Protein AF-A0A0F9DFJ8-F1 (afdb_monomer_lite)

Structure (mmCIF, N/CA/C/O backbone):
data_AF-A0A0F9DFJ8-F1
#
_entry.id   AF-A0A0F9DFJ8-F1
#
loop_
_atom_site.group_PDB
_atom_site.id
_atom_site.type_symbol
_atom_site.label_atom_id
_atom_site.label_alt_id
_atom_site.label_comp_id
_atom_site.label_asym_id
_atom_site.label_entity_id
_atom_site.label_seq_id
_atom_site.pdbx_PDB_ins_code
_atom_site.Cartn_x
_atom_site.Cartn_y
_atom_site.Cartn_z
_atom_site.occupancy
_atom_site.B_iso_or_equiv
_atom_site.auth_seq_id
_atom_site.auth_comp_id
_atom_site.auth_asym_id
_atom_site.auth_atom_id
_atom_site.pdbx_PDB_model_num
ATOM 1 N N . ALA A 1 1 ? -40.360 23.815 30.999 1.00 39.38 1 ALA A N 1
ATOM 2 C CA . ALA A 1 1 ? -39.471 22.718 30.576 1.00 39.38 1 ALA A CA 1
ATOM 3 C C . ALA A 1 1 ? -38.711 23.185 29.341 1.00 39.38 1 ALA A C 1
ATOM 5 O O . ALA A 1 1 ? -39.331 23.371 28.305 1.00 39.38 1 ALA A O 1
ATOM 6 N N . LEU A 1 2 ? -37.419 23.485 29.473 1.00 3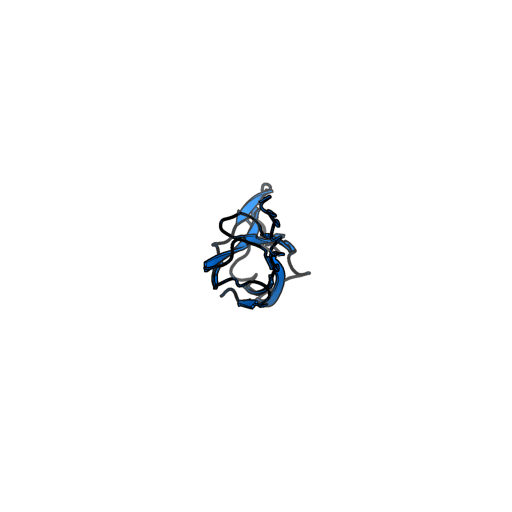4.84 2 LEU A N 1
ATOM 7 C CA . LEU A 1 2 ? -36.542 23.815 28.348 1.00 34.84 2 LEU A CA 1
ATOM 8 C C . LEU A 1 2 ? -35.583 22.637 28.198 1.00 34.84 2 LEU A C 1
ATOM 10 O O . LEU A 1 2 ? -34.820 22.337 29.113 1.00 34.84 2 LEU A O 1
ATOM 14 N N . PHE A 1 3 ? -35.726 21.911 27.095 1.00 43.12 3 PHE A N 1
ATOM 15 C CA . PHE A 1 3 ? -34.951 20.718 26.792 1.00 43.12 3 PHE A CA 1
ATOM 16 C C . PHE A 1 3 ? -33.495 21.115 26.524 1.00 43.12 3 PHE A C 1
ATOM 18 O O . PHE A 1 3 ? -33.201 21.809 25.554 1.00 43.12 3 PHE A O 1
ATOM 25 N N . GLY A 1 4 ? -32.590 20.678 27.402 1.00 37.38 4 GLY A N 1
ATOM 26 C CA . GLY A 1 4 ? -31.151 20.750 27.186 1.00 37.38 4 GLY A CA 1
ATOM 27 C C . GLY A 1 4 ? -30.747 19.777 26.084 1.00 37.38 4 GLY A C 1
ATOM 28 O O . GLY A 1 4 ? -30.556 18.591 26.336 1.00 37.38 4 GLY A O 1
ATOM 29 N N . GLY A 1 5 ? -30.636 20.276 24.856 1.00 39.75 5 GLY A N 1
ATOM 30 C CA . GLY A 1 5 ? -30.022 19.562 23.742 1.00 39.75 5 GLY A CA 1
ATOM 31 C C . GLY A 1 5 ? -28.505 19.581 23.887 1.00 39.75 5 GLY A C 1
ATOM 32 O O . GLY A 1 5 ? -27.828 20.363 23.226 1.00 39.75 5 GLY A O 1
ATOM 33 N N . GLY A 1 6 ? -27.971 18.752 24.784 1.00 39.06 6 GLY A N 1
ATOM 34 C CA . GLY A 1 6 ? -26.547 18.448 24.798 1.00 39.06 6 GLY A CA 1
ATOM 35 C C . GLY A 1 6 ? -26.196 17.727 23.502 1.00 39.06 6 GLY A C 1
ATOM 36 O O . GLY A 1 6 ? -26.553 16.566 23.321 1.00 39.06 6 GLY A O 1
ATOM 37 N N . LEU A 1 7 ? -25.518 18.419 22.586 1.00 40.31 7 LEU A N 1
ATOM 38 C CA . LEU A 1 7 ? -24.746 17.780 21.528 1.00 40.31 7 LEU A CA 1
ATOM 39 C C . LEU A 1 7 ? -23.712 16.892 22.226 1.00 40.31 7 LEU A C 1
ATOM 41 O O . LEU A 1 7 ? -22.669 17.366 22.671 1.00 40.31 7 LEU A O 1
ATOM 45 N N . TYR A 1 8 ? -24.029 15.606 22.372 1.00 45.50 8 TYR A N 1
ATOM 46 C CA . TYR A 1 8 ? -23.042 14.589 22.690 1.00 45.50 8 TYR A CA 1
ATOM 47 C C . TYR A 1 8 ? -22.083 14.547 21.505 1.00 45.50 8 TYR A C 1
ATOM 49 O O . TYR A 1 8 ? -22.320 13.860 20.512 1.00 45.50 8 TYR A O 1
ATOM 57 N N . VAL A 1 9 ? -21.017 15.341 21.585 1.00 43.06 9 VAL A N 1
ATOM 58 C CA . VAL A 1 9 ? -19.855 15.195 20.718 1.00 43.06 9 VAL A CA 1
ATOM 59 C C . VAL A 1 9 ? -19.198 13.894 21.156 1.00 43.06 9 VAL A C 1
ATOM 61 O O . VAL A 1 9 ? -18.301 13.879 21.994 1.00 43.06 9 VAL A O 1
ATOM 64 N N . TRP A 1 10 ? -19.710 12.772 20.654 1.00 49.84 10 TRP A N 1
ATOM 65 C CA . TRP A 1 10 ? -18.983 11.516 20.686 1.00 49.84 10 TRP A CA 1
ATOM 66 C C . TRP A 1 10 ? -17.698 11.784 19.911 1.00 49.84 10 TRP A C 1
ATOM 68 O O . TRP A 1 10 ? -17.722 11.855 18.683 1.00 49.84 10 TRP A O 1
ATOM 78 N N . GLN A 1 11 ? -16.591 12.032 20.614 1.00 53.75 11 GLN A N 1
ATOM 79 C CA . GLN A 1 11 ? -15.281 12.066 19.979 1.00 53.75 11 GLN A CA 1
ATOM 80 C C . GLN A 1 11 ? -15.124 10.725 19.275 1.00 53.75 11 GLN A C 1
ATOM 82 O O . GLN A 1 11 ? -15.034 9.681 19.916 1.00 53.75 11 GLN A O 1
ATOM 87 N N . ALA A 1 12 ? -15.181 10.731 17.947 1.00 59.59 12 ALA A N 1
ATOM 88 C CA . ALA A 1 12 ? -14.916 9.537 17.178 1.00 59.59 12 ALA A CA 1
ATOM 89 C C . ALA A 1 12 ? -13.433 9.213 17.373 1.00 59.59 12 ALA A C 1
ATOM 91 O O . ALA A 1 12 ? -12.563 9.903 16.843 1.00 59.59 12 ALA A O 1
ATOM 92 N N . HIS A 1 13 ? -13.140 8.207 18.199 1.00 73.81 13 HIS A N 1
ATOM 93 C CA . HIS A 1 13 ? -11.772 7.763 18.424 1.00 73.81 13 HIS A CA 1
ATOM 94 C C . HIS A 1 13 ? -11.264 7.146 17.127 1.00 73.81 13 HIS A C 1
ATOM 96 O O . HIS A 1 13 ? -11.649 6.027 16.765 1.00 73.81 13 HIS A O 1
ATOM 102 N N . ALA A 1 14 ? -10.431 7.888 16.406 1.00 82.81 14 ALA A N 1
ATOM 103 C CA . ALA A 1 14 ? -9.704 7.319 15.295 1.00 82.81 14 ALA A CA 1
ATOM 104 C C . ALA A 1 14 ? -8.806 6.186 15.810 1.00 82.81 14 ALA A C 1
ATOM 106 O O . ALA A 1 14 ? -8.373 6.180 16.966 1.00 82.81 14 ALA A O 1
ATOM 107 N N . VAL A 1 15 ? -8.600 5.182 14.974 1.00 89.94 15 VAL A N 1
ATOM 108 C CA . VAL A 1 15 ? -7.848 3.985 15.320 1.00 89.94 15 VAL A CA 1
ATOM 109 C C . VAL A 1 15 ? -6.609 3.887 14.452 1.00 89.94 15 VAL A C 1
ATOM 111 O O . VAL A 1 15 ? -6.668 4.156 13.254 1.00 89.94 15 VAL A O 1
ATOM 114 N N . GLN A 1 16 ? -5.490 3.515 15.066 1.00 93.25 16 GLN A N 1
ATOM 115 C CA . GLN A 1 16 ? -4.265 3.224 14.340 1.00 93.25 16 GLN A CA 1
ATOM 116 C C . GLN A 1 16 ? -4.388 1.859 13.661 1.00 93.25 16 GLN A C 1
ATOM 118 O O . GLN A 1 16 ? -4.759 0.877 14.308 1.00 93.25 16 GLN A O 1
ATOM 123 N N . VAL A 1 17 ? -4.097 1.807 12.368 1.00 94.44 17 VAL A N 1
ATOM 124 C CA . VAL A 1 17 ? -4.029 0.559 11.612 1.00 94.44 17 VAL A CA 1
ATOM 125 C C . VAL A 1 17 ? -2.656 0.476 10.971 1.00 94.44 17 VAL A C 1
ATOM 127 O O . VAL A 1 17 ? -2.299 1.318 10.146 1.00 94.44 17 VAL A O 1
ATOM 130 N N . ASP A 1 18 ? -1.902 -0.529 11.385 1.00 96.75 18 ASP A N 1
ATOM 131 C CA . ASP A 1 18 ? -0.588 -0.857 10.865 1.00 96.75 18 ASP A CA 1
ATOM 132 C C . ASP A 1 18 ? -0.759 -1.909 9.768 1.00 96.75 18 ASP A C 1
ATOM 134 O O . ASP A 1 18 ? -1.361 -2.962 9.983 1.00 96.75 18 ASP A O 1
ATOM 138 N N . PHE A 1 19 ? -0.253 -1.610 8.580 1.00 97.19 19 PHE A N 1
ATOM 139 C CA . PHE A 1 19 ? -0.272 -2.497 7.428 1.00 97.19 19 PHE A CA 1
ATOM 140 C C . PHE A 1 19 ? 1.130 -3.006 7.159 1.00 97.19 19 PHE A C 1
ATOM 142 O O . PHE A 1 19 ? 2.074 -2.218 7.158 1.00 97.19 19 PHE A O 1
ATOM 149 N N . THR A 1 20 ? 1.256 -4.302 6.893 1.00 97.19 20 THR A N 1
ATOM 150 C CA . THR A 1 20 ? 2.507 -4.918 6.448 1.00 97.19 20 THR A CA 1
ATOM 151 C C . THR A 1 20 ? 2.297 -5.769 5.207 1.00 97.19 20 THR A C 1
ATOM 153 O O . THR A 1 20 ? 1.224 -6.339 5.006 1.00 97.19 20 THR A O 1
ATOM 156 N N . TRP A 1 21 ? 3.309 -5.837 4.355 1.00 96.06 21 TRP A N 1
ATOM 157 C CA . TRP A 1 21 ? 3.325 -6.693 3.175 1.00 96.06 21 TRP A CA 1
ATOM 158 C C . TRP A 1 21 ? 4.758 -7.033 2.793 1.00 96.06 21 TRP A C 1
ATOM 160 O O . TRP A 1 21 ? 5.712 -6.390 3.237 1.00 96.06 21 TRP A O 1
ATOM 170 N N . ASP A 1 22 ? 4.886 -8.055 1.963 1.00 93.94 22 ASP A N 1
ATOM 171 C CA . ASP A 1 22 ? 6.132 -8.374 1.288 1.00 93.94 22 ASP A CA 1
ATOM 172 C C . ASP A 1 22 ? 5.961 -8.052 -0.200 1.00 93.94 22 ASP A C 1
ATOM 174 O O . ASP A 1 22 ? 4.839 -7.993 -0.705 1.00 93.94 22 ASP A O 1
ATOM 178 N N . TYR A 1 23 ? 7.059 -7.807 -0.906 1.00 90.50 23 TYR A N 1
ATOM 179 C CA . TYR A 1 23 ? 7.015 -7.550 -2.339 1.00 90.50 23 TYR A CA 1
ATOM 180 C C . TYR A 1 23 ? 8.233 -8.142 -3.036 1.00 90.50 23 TYR A C 1
ATOM 182 O O . TYR 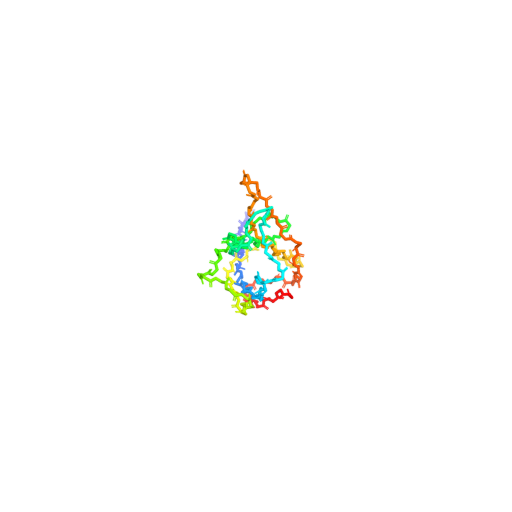A 1 23 ? 9.365 -7.946 -2.587 1.00 90.50 23 TYR A O 1
ATOM 190 N N . ASP A 1 24 ? 8.002 -8.856 -4.136 1.00 87.50 24 ASP A N 1
ATOM 191 C CA . ASP A 1 24 ? 9.065 -9.414 -4.964 1.00 87.50 24 ASP A CA 1
ATOM 192 C C . ASP A 1 24 ? 9.228 -8.603 -6.253 1.00 87.50 24 ASP A C 1
ATOM 194 O O . ASP A 1 24 ? 8.496 -8.770 -7.232 1.00 87.50 24 ASP A O 1
ATOM 198 N N . TYR A 1 25 ? 10.243 -7.741 -6.261 1.00 81.69 25 TYR A N 1
ATOM 199 C CA . TYR A 1 25 ? 10.579 -6.881 -7.396 1.00 81.69 25 TYR A CA 1
ATOM 200 C C . TYR A 1 25 ? 11.130 -7.670 -8.594 1.00 81.69 25 TYR A C 1
ATOM 202 O O . TYR A 1 25 ? 11.275 -7.104 -9.677 1.00 81.69 25 TYR A O 1
ATOM 210 N N . SER A 1 26 ? 11.440 -8.964 -8.428 1.00 77.25 26 SER A N 1
ATOM 211 C CA . SER A 1 26 ? 11.854 -9.846 -9.525 1.00 77.25 26 SER A CA 1
ATOM 212 C C . SER A 1 26 ? 10.683 -10.518 -10.249 1.00 77.25 26 SER A C 1
ATOM 214 O O . SER A 1 26 ? 10.847 -10.934 -11.397 1.00 77.25 26 SER A 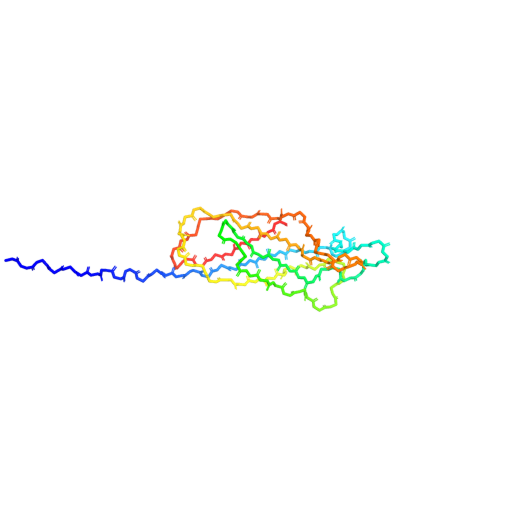O 1
ATOM 216 N N . VAL A 1 27 ? 9.514 -10.602 -9.603 1.00 73.81 27 VAL A N 1
ATOM 217 C CA . VAL A 1 27 ? 8.314 -11.267 -10.138 1.00 73.81 27 VAL A CA 1
ATOM 218 C C . VAL A 1 27 ? 7.306 -10.254 -10.671 1.00 73.81 27 VAL A C 1
ATOM 220 O O . VAL A 1 27 ? 6.796 -10.443 -11.773 1.00 73.81 27 VAL A O 1
ATOM 223 N N . ASP A 1 28 ? 7.082 -9.157 -9.941 1.00 68.56 28 ASP A N 1
ATOM 224 C CA . ASP A 1 28 ? 6.079 -8.141 -10.277 1.00 68.56 28 ASP A CA 1
ATOM 225 C C . ASP A 1 28 ? 6.716 -6.750 -10.509 1.00 68.56 28 ASP A C 1
ATOM 227 O O . ASP A 1 28 ? 6.516 -5.815 -9.730 1.00 68.56 28 ASP A O 1
ATOM 231 N N . PRO A 1 29 ? 7.518 -6.547 -11.569 1.00 64.88 29 PRO A N 1
ATOM 232 C CA . PRO A 1 29 ? 8.044 -5.224 -11.896 1.00 64.88 29 PRO A CA 1
ATOM 233 C C . PRO A 1 29 ? 6.946 -4.343 -12.518 1.00 64.88 29 PRO A C 1
ATOM 235 O O . PRO A 1 29 ? 6.346 -4.707 -13.525 1.00 64.88 29 PRO A O 1
ATOM 238 N N . ALA A 1 30 ? 6.709 -3.143 -11.982 1.00 60.41 30 ALA A N 1
ATOM 239 C CA . ALA A 1 30 ? 5.673 -2.237 -12.499 1.00 60.41 30 ALA A CA 1
ATOM 240 C C . ALA A 1 30 ? 6.104 -1.337 -13.699 1.00 60.41 30 ALA A C 1
ATOM 242 O O . ALA A 1 30 ? 5.547 -0.256 -13.881 1.00 60.41 30 ALA A O 1
ATOM 243 N N . CYS A 1 31 ? 7.041 -1.773 -14.568 1.00 59.69 31 CYS A N 1
ATOM 244 C CA . CYS A 1 31 ? 7.361 -1.046 -15.818 1.00 59.69 31 CYS A CA 1
ATOM 245 C C . CYS A 1 31 ? 7.431 -1.923 -17.081 1.00 59.69 31 CYS A C 1
ATOM 247 O O . CYS A 1 31 ? 7.124 -3.107 -17.103 1.00 59.69 31 CYS A O 1
ATOM 249 N N . THR A 1 32 ? 7.840 -1.271 -18.168 1.00 53.91 32 THR A N 1
ATOM 250 C CA . THR A 1 32 ? 7.382 -1.395 -19.551 1.00 53.91 32 THR A CA 1
ATOM 251 C C . THR A 1 32 ? 8.427 -1.896 -20.533 1.00 53.91 32 THR A C 1
ATOM 253 O O . THR A 1 32 ? 9.434 -2.469 -20.147 1.00 53.91 32 THR A O 1
ATOM 256 N N . ALA A 1 33 ? 8.162 -1.677 -21.829 1.00 53.97 33 ALA A N 1
ATOM 257 C CA . ALA A 1 33 ? 8.772 -2.281 -23.001 1.00 53.97 33 ALA A CA 1
ATOM 258 C C . ALA A 1 33 ? 10.307 -2.249 -23.107 1.00 53.97 33 ALA A C 1
ATOM 260 O O . ALA A 1 33 ? 10.831 -2.957 -23.960 1.00 53.97 33 ALA A O 1
ATOM 261 N N . THR A 1 34 ? 11.044 -1.491 -22.294 1.00 53.53 34 THR A N 1
ATOM 262 C CA . THR A 1 34 ? 12.516 -1.427 -22.420 1.00 53.53 34 THR A CA 1
ATOM 263 C C . THR A 1 34 ? 13.287 -1.478 -21.115 1.00 53.53 34 THR A C 1
ATOM 265 O O . THR A 1 34 ? 14.426 -1.933 -21.122 1.00 53.53 34 THR A O 1
ATOM 268 N N . LEU A 1 35 ? 12.710 -1.034 -20.007 1.00 56.16 35 LEU A N 1
ATOM 269 C CA . LEU A 1 35 ? 13.319 -1.165 -18.694 1.00 56.16 35 LEU A CA 1
ATOM 270 C C . LEU A 1 35 ? 12.234 -0.931 -17.657 1.00 56.16 35 LEU A C 1
ATOM 272 O O . LEU A 1 35 ? 11.378 -0.064 -17.809 1.00 56.16 35 LEU A O 1
ATOM 276 N N . THR A 1 36 ? 12.390 -1.517 -16.500 1.00 53.44 36 THR A N 1
ATOM 277 C CA . THR A 1 36 ? 12.145 -2.924 -16.137 1.00 53.44 36 THR A CA 1
ATOM 278 C C . THR A 1 36 ? 12.808 -3.165 -14.780 1.00 53.44 36 THR A C 1
ATOM 280 O O . THR A 1 36 ? 12.429 -4.111 -14.106 1.00 53.44 36 THR A O 1
ATOM 283 N N . THR A 1 37 ? 13.729 -2.298 -14.331 1.00 47.22 37 THR A N 1
ATOM 284 C CA . THR A 1 37 ? 14.361 -2.357 -12.999 1.00 47.22 37 THR A CA 1
ATOM 285 C C . THR A 1 37 ? 13.984 -1.142 -12.130 1.00 47.22 37 THR A C 1
ATOM 287 O O . THR A 1 37 ? 13.966 -0.028 -12.645 1.00 47.22 37 THR A O 1
ATOM 290 N N . ASP A 1 38 ? 13.675 -1.378 -10.842 1.00 55.28 38 ASP A N 1
ATOM 291 C CA . ASP A 1 38 ? 13.109 -0.455 -9.819 1.00 55.28 38 ASP A CA 1
ATOM 292 C C . ASP A 1 38 ? 11.780 0.212 -10.177 1.00 55.28 38 ASP A C 1
ATOM 294 O O . ASP A 1 38 ? 11.545 1.406 -10.018 1.00 55.28 38 ASP A O 1
ATOM 298 N N . CYS A 1 39 ? 10.875 -0.614 -10.671 1.00 69.38 39 CYS A N 1
ATOM 299 C CA . CYS A 1 39 ? 9.742 -0.161 -11.452 1.00 69.38 39 CYS A CA 1
ATOM 300 C C . CYS A 1 39 ? 8.473 0.220 -10.706 1.00 69.38 39 CYS A C 1
ATOM 302 O O . CYS A 1 39 ? 7.477 0.615 -11.308 1.00 69.38 39 CYS A O 1
ATOM 304 N N . VAL A 1 40 ? 8.528 0.101 -9.394 1.00 82.25 40 VAL A N 1
ATOM 305 C CA . VAL A 1 40 ? 7.473 0.518 -8.492 1.00 82.25 40 VAL A CA 1
ATOM 306 C C . VAL A 1 40 ? 7.860 1.910 -7.999 1.00 82.25 40 VAL A C 1
ATOM 308 O O . VAL A 1 40 ? 8.902 2.086 -7.379 1.00 82.25 40 VAL A O 1
ATOM 311 N N . GLU A 1 41 ? 7.053 2.928 -8.284 1.00 86.69 41 GLU A N 1
ATOM 312 C CA . GLU A 1 41 ? 7.219 4.263 -7.684 1.00 86.69 41 GLU A CA 1
ATOM 313 C C . GLU A 1 41 ? 6.861 4.228 -6.192 1.00 86.69 41 GLU A C 1
ATOM 315 O O . GLU A 1 41 ? 7.388 4.985 -5.371 1.00 86.69 41 GLU A O 1
ATOM 320 N N . GLY A 1 42 ? 5.962 3.315 -5.838 1.00 91.31 42 GLY A N 1
ATOM 321 C CA . GLY A 1 42 ? 5.521 3.082 -4.482 1.00 91.31 42 GLY A CA 1
ATOM 322 C C . GLY A 1 42 ? 4.252 2.249 -4.447 1.00 91.31 42 GLY A C 1
ATOM 323 O O . GLY A 1 42 ? 3.889 1.574 -5.408 1.00 91.31 42 GLY A O 1
ATOM 324 N N . PHE A 1 43 ? 3.554 2.331 -3.328 1.00 94.38 43 PHE A N 1
ATOM 325 C CA . PHE A 1 43 ? 2.328 1.596 -3.084 1.00 94.38 43 PHE A CA 1
ATOM 326 C C . PHE A 1 43 ? 1.194 2.559 -2.777 1.00 94.38 43 PHE A C 1
ATOM 328 O O . PHE A 1 43 ? 1.389 3.589 -2.130 1.00 94.38 43 PHE A O 1
ATOM 335 N N . GLU A 1 44 ? -0.006 2.215 -3.212 1.00 96.56 44 GLU A N 1
ATOM 336 C CA . GLU A 1 44 ? -1.209 2.970 -2.901 1.00 96.56 44 GLU A CA 1
ATOM 337 C C . GLU A 1 44 ? -2.138 2.100 -2.064 1.00 96.56 44 GLU A C 1
ATOM 339 O O . GLU A 1 44 ? -2.613 1.051 -2.504 1.00 96.56 44 GLU A O 1
ATOM 344 N N . LEU A 1 45 ? -2.370 2.540 -0.830 1.00 97.50 45 LEU A N 1
ATOM 345 C CA . LEU A 1 45 ? -3.332 1.946 0.082 1.00 97.50 45 LEU A CA 1
ATOM 346 C C . LEU A 1 45 ? -4.655 2.690 -0.064 1.00 97.50 45 LEU A C 1
ATOM 348 O O . LEU A 1 45 ? -4.710 3.911 0.093 1.00 97.50 45 LEU A O 1
ATOM 352 N N . SER A 1 46 ? -5.730 1.955 -0.308 1.00 97.19 46 SER A N 1
ATOM 353 C CA . SER A 1 46 ? -7.069 2.499 -0.520 1.00 97.19 46 SER A CA 1
ATOM 354 C C . SER A 1 46 ? -8.144 1.682 0.191 1.00 97.19 46 SER A C 1
ATOM 356 O O . SER A 1 46 ? -7.931 0.538 0.596 1.00 97.19 46 SER A O 1
ATOM 358 N N . ASP A 1 47 ? -9.317 2.284 0.350 1.00 94.94 47 ASP A N 1
ATOM 359 C CA . ASP A 1 47 ? -10.562 1.600 0.690 1.00 94.94 47 ASP A CA 1
ATOM 360 C C . ASP A 1 47 ? -11.709 2.106 -0.205 1.00 94.94 47 ASP A C 1
ATOM 362 O O . ASP A 1 47 ? -11.492 2.812 -1.191 1.00 94.94 47 ASP A O 1
ATOM 366 N N . SER A 1 48 ? -12.957 1.763 0.127 1.00 91.69 48 SER A N 1
ATOM 367 C CA . SER A 1 48 ? -14.138 2.213 -0.625 1.00 91.69 48 SER A CA 1
ATOM 368 C C . SER A 1 48 ? -14.315 3.739 -0.695 1.00 91.69 48 SER A C 1
ATOM 370 O O . SER A 1 48 ? -15.088 4.221 -1.517 1.00 91.69 48 SER A O 1
ATOM 372 N N . GLY A 1 49 ? -13.666 4.493 0.194 1.00 89.75 49 GLY A N 1
ATOM 373 C CA . GLY A 1 49 ? -13.655 5.954 0.222 1.00 89.75 49 GLY A CA 1
ATOM 374 C C . GLY A 1 49 ? -12.551 6.587 -0.629 1.00 89.75 49 GLY A C 1
ATOM 375 O O . GLY A 1 49 ? -12.564 7.805 -0.801 1.00 89.75 49 GLY A O 1
ATOM 376 N N . GLY A 1 50 ? -11.630 5.789 -1.179 1.00 93.75 50 GLY A N 1
ATOM 377 C CA . GLY A 1 50 ? -10.529 6.240 -2.028 1.00 93.75 50 GLY A CA 1
ATOM 378 C C . GLY A 1 50 ? -9.152 5.972 -1.420 1.00 93.75 50 GLY A C 1
ATOM 379 O O . GLY A 1 50 ? -8.977 5.083 -0.587 1.00 93.75 50 GLY A O 1
ATOM 380 N N . VAL A 1 51 ? -8.156 6.736 -1.872 1.00 95.56 51 VAL A N 1
ATOM 381 C CA . VAL A 1 51 ? -6.763 6.602 -1.427 1.00 95.56 51 VAL A CA 1
ATOM 382 C C . VAL A 1 51 ? -6.619 7.076 0.016 1.00 95.56 51 VAL A C 1
ATOM 384 O O . VAL A 1 51 ? -6.976 8.203 0.356 1.00 95.56 51 VAL A O 1
ATOM 387 N N . LEU A 1 52 ? -6.064 6.208 0.857 1.00 95.06 52 LEU A N 1
ATOM 388 C CA . LEU A 1 52 ? -5.775 6.467 2.264 1.00 95.06 52 LEU A CA 1
ATOM 389 C C . LEU A 1 52 ? -4.322 6.892 2.474 1.00 95.06 52 LEU A C 1
ATOM 391 O O . LEU A 1 52 ? -4.053 7.757 3.305 1.00 95.06 52 LEU A O 1
ATOM 395 N N . ALA A 1 53 ? -3.390 6.272 1.748 1.00 96.06 53 ALA A N 1
ATOM 396 C CA . ALA A 1 53 ? -1.971 6.591 1.822 1.00 96.06 53 ALA A CA 1
ATOM 397 C C . ALA A 1 53 ? -1.246 6.221 0.525 1.00 96.06 53 ALA A C 1
ATOM 399 O O . ALA A 1 53 ? -1.547 5.204 -0.099 1.00 96.06 53 ALA A O 1
ATOM 400 N N . THR A 1 54 ? -0.238 7.019 0.180 1.00 95.75 54 THR A N 1
ATOM 401 C CA . THR A 1 54 ? 0.776 6.680 -0.822 1.00 95.75 54 THR A CA 1
ATOM 402 C C . THR A 1 54 ? 2.083 6.427 -0.084 1.00 95.75 54 THR A C 1
ATOM 404 O O . THR A 1 54 ? 2.533 7.268 0.695 1.00 95.75 54 THR A O 1
ATOM 407 N N . ILE A 1 55 ? 2.666 5.255 -0.293 1.00 95.12 55 ILE A N 1
ATOM 408 C CA . ILE A 1 55 ? 3.852 4.777 0.403 1.00 95.12 55 ILE A CA 1
ATOM 409 C C . ILE A 1 55 ? 4.997 4.783 -0.607 1.00 95.12 55 ILE A C 1
ATOM 411 O O . ILE A 1 55 ? 4.871 4.114 -1.630 1.00 95.12 55 ILE A O 1
ATOM 415 N N . PRO A 1 56 ? 6.090 5.525 -0.371 1.00 90.88 56 PRO A N 1
ATOM 416 C CA . PRO A 1 56 ? 7.211 5.533 -1.299 1.00 90.88 56 PRO A CA 1
ATOM 417 C C . PRO A 1 56 ? 7.847 4.145 -1.386 1.00 90.88 56 PRO A C 1
ATOM 419 O O . PRO A 1 56 ? 7.869 3.396 -0.405 1.00 90.88 56 PRO A O 1
ATOM 422 N N . ASN A 1 57 ? 8.386 3.824 -2.557 1.00 87.19 57 ASN A N 1
ATOM 423 C CA . ASN A 1 57 ? 9.189 2.623 -2.731 1.00 87.19 57 ASN A CA 1
ATOM 424 C C . ASN A 1 57 ? 10.405 2.644 -1.771 1.00 87.19 57 ASN A C 1
ATOM 426 O O . ASN A 1 57 ? 10.995 3.715 -1.576 1.00 87.19 57 ASN A O 1
ATOM 430 N N . PRO A 1 58 ? 10.798 1.515 -1.145 1.00 84.06 58 PRO A N 1
ATOM 431 C CA . PRO A 1 58 ? 12.050 1.431 -0.397 1.00 84.06 58 PRO A CA 1
ATOM 432 C C . PRO A 1 58 ? 13.260 1.803 -1.267 1.00 84.06 58 PRO A C 1
ATOM 434 O O . PRO A 1 58 ? 13.210 1.682 -2.487 1.00 84.06 58 PRO A O 1
ATOM 437 N N . ALA A 1 59 ? 14.353 2.254 -0.645 1.00 79.75 59 ALA A N 1
ATOM 438 C CA . ALA A 1 59 ? 15.580 2.581 -1.373 1.00 79.75 59 ALA A CA 1
ATOM 439 C C . ALA A 1 59 ? 16.248 1.312 -1.934 1.00 79.75 59 ALA A C 1
ATOM 441 O O . ALA A 1 59 ? 16.385 0.328 -1.207 1.00 79.75 59 ALA A O 1
ATOM 442 N N . ASP A 1 60 ? 16.667 1.370 -3.202 1.00 70.75 60 ASP A N 1
ATOM 443 C CA . ASP A 1 60 ? 17.365 0.311 -3.949 1.00 70.75 60 ASP A CA 1
ATOM 444 C C . ASP A 1 60 ? 16.737 -1.101 -3.811 1.00 70.75 60 ASP A C 1
ATOM 446 O O . ASP A 1 60 ? 17.425 -2.061 -3.431 1.00 70.75 60 ASP A O 1
ATOM 450 N N . PRO A 1 61 ? 15.423 -1.267 -4.065 1.00 76.62 61 PRO A N 1
ATOM 451 C CA . PRO A 1 61 ? 14.740 -2.519 -3.788 1.00 76.62 61 PRO A CA 1
ATOM 452 C C . PRO A 1 61 ? 15.059 -3.564 -4.857 1.00 76.62 61 PRO A C 1
ATOM 454 O O . PRO A 1 61 ? 14.584 -3.509 -5.986 1.00 76.62 61 PRO A O 1
ATOM 457 N N . THR A 1 62 ? 15.826 -4.584 -4.480 1.00 77.94 62 THR A N 1
ATOM 458 C CA . THR A 1 62 ? 16.179 -5.688 -5.380 1.00 77.94 62 THR A CA 1
ATOM 459 C C . THR A 1 62 ? 15.700 -7.027 -4.830 1.00 77.94 62 THR A C 1
ATOM 461 O O . THR A 1 62 ? 15.856 -7.329 -3.647 1.00 77.94 62 THR A O 1
ATOM 464 N N . GLY A 1 63 ? 15.117 -7.853 -5.705 1.00 82.25 63 GLY A N 1
ATOM 465 C CA . GLY A 1 63 ? 14.601 -9.175 -5.342 1.00 82.25 63 GLY A CA 1
ATOM 466 C C . GLY A 1 63 ? 13.416 -9.111 -4.375 1.00 82.25 63 GLY A C 1
ATOM 467 O O . GLY A 1 63 ? 12.521 -8.285 -4.530 1.00 82.25 63 GLY A O 1
ATOM 468 N N . PHE A 1 64 ? 13.409 -9.999 -3.382 1.00 87.19 64 PHE A N 1
ATOM 469 C CA . PHE A 1 64 ? 12.351 -10.079 -2.379 1.00 87.19 64 PHE A CA 1
ATOM 470 C C . PHE A 1 64 ? 12.615 -9.135 -1.203 1.00 87.19 64 PHE A C 1
ATOM 472 O O . PHE A 1 64 ? 13.617 -9.272 -0.496 1.00 87.19 64 PHE A O 1
ATOM 479 N N . VAL A 1 65 ? 11.675 -8.227 -0.947 1.00 88.88 65 VAL A N 1
ATOM 480 C CA . VAL A 1 65 ? 11.692 -7.324 0.205 1.00 88.88 65 VAL A CA 1
ATOM 481 C C . VAL A 1 65 ? 10.550 -7.693 1.140 1.00 88.88 65 VAL A C 1
ATOM 483 O O . VAL A 1 65 ? 9.376 -7.581 0.792 1.00 88.88 65 VAL A O 1
ATOM 486 N N . ALA A 1 66 ? 10.905 -8.117 2.349 1.00 91.50 66 ALA A N 1
ATOM 487 C CA . ALA A 1 66 ? 9.942 -8.476 3.378 1.00 91.50 66 ALA A CA 1
ATOM 488 C C . ALA A 1 66 ? 9.587 -7.286 4.275 1.00 91.50 66 ALA A C 1
ATOM 490 O O . ALA A 1 66 ? 10.420 -6.417 4.533 1.00 91.50 66 ALA A O 1
ATOM 491 N N . SER A 1 67 ? 8.394 -7.337 4.867 1.00 91.50 67 SER A N 1
ATOM 492 C CA . SER A 1 67 ? 7.963 -6.467 5.967 1.00 91.50 67 SER A CA 1
ATOM 493 C C . SER A 1 67 ? 7.987 -4.974 5.637 1.00 91.50 67 SER A C 1
ATOM 495 O O . SER A 1 67 ? 8.293 -4.148 6.498 1.00 91.50 67 SER A O 1
ATOM 497 N N . ILE A 1 68 ? 7.615 -4.616 4.408 1.00 93.44 68 ILE A N 1
ATOM 498 C CA . ILE A 1 68 ? 7.277 -3.234 4.071 1.00 93.44 68 ILE A CA 1
ATOM 499 C C . ILE A 1 68 ? 6.043 -2.862 4.894 1.00 93.44 68 ILE A C 1
ATOM 501 O O . ILE A 1 68 ? 5.131 -3.675 5.052 1.00 93.44 68 ILE A O 1
ATOM 505 N N . SER A 1 69 ? 6.028 -1.660 5.468 1.00 94.94 69 SER A N 1
ATOM 506 C CA . SER A 1 69 ? 4.976 -1.272 6.400 1.00 94.94 69 SER A CA 1
ATOM 507 C C . SER A 1 69 ? 4.542 0.175 6.259 1.00 94.94 69 SER A C 1
ATOM 509 O O . SER A 1 69 ? 5.353 1.048 5.955 1.00 94.94 69 SER A O 1
ATOM 511 N N . THR A 1 70 ? 3.280 0.437 6.582 1.00 96.12 70 THR A N 1
ATOM 512 C CA . THR A 1 70 ? 2.758 1.789 6.779 1.00 96.12 70 THR A CA 1
ATOM 513 C C . THR A 1 70 ? 1.739 1.812 7.904 1.00 96.12 70 THR A C 1
ATOM 515 O O . THR A 1 70 ? 1.105 0.802 8.205 1.00 96.12 70 THR A O 1
ATOM 518 N N . THR A 1 71 ? 1.547 2.981 8.493 1.00 95.88 71 THR A N 1
ATOM 519 C CA . THR A 1 71 ? 0.587 3.197 9.570 1.00 95.88 71 THR A CA 1
ATOM 520 C C . THR A 1 71 ? -0.360 4.309 9.163 1.00 95.88 71 THR A C 1
ATOM 522 O O . THR A 1 71 ? 0.076 5.406 8.815 1.00 95.88 71 THR A O 1
ATOM 525 N N . ILE A 1 72 ? -1.664 4.056 9.258 1.00 94.44 72 ILE A N 1
ATOM 526 C CA . ILE A 1 72 ? -2.687 5.089 9.079 1.00 94.44 72 ILE A CA 1
ATOM 527 C C . ILE A 1 72 ? -3.502 5.271 10.352 1.00 94.44 72 ILE A C 1
ATOM 529 O O . ILE A 1 72 ? -3.597 4.387 11.202 1.00 94.44 72 ILE A O 1
ATOM 533 N N . THR A 1 73 ? -4.160 6.420 10.449 1.00 92.19 73 THR A N 1
ATOM 534 C CA . THR A 1 73 ? -5.190 6.674 11.456 1.00 92.19 73 THR A CA 1
ATOM 535 C C . THR A 1 73 ? -6.547 6.722 10.765 1.00 92.19 73 THR A C 1
ATOM 537 O O . THR A 1 73 ? -6.771 7.565 9.900 1.00 92.19 73 THR A O 1
ATOM 540 N N . LYS A 1 74 ? -7.463 5.821 11.134 1.00 86.94 74 LYS A N 1
ATOM 541 C CA . LYS A 1 74 ? -8.787 5.700 10.512 1.00 86.94 74 LYS A CA 1
ATOM 542 C C . LYS A 1 74 ? -9.896 6.092 11.482 1.00 86.94 74 LYS A C 1
ATOM 544 O O . LYS A 1 74 ? -10.044 5.513 12.556 1.00 86.94 74 LYS A O 1
ATOM 549 N N . GLY A 1 75 ? -10.668 7.104 11.104 1.00 86.31 75 GLY A N 1
ATOM 550 C CA . GLY A 1 75 ? -11.903 7.490 11.783 1.00 86.31 75 GLY A CA 1
ATOM 551 C C . GLY A 1 75 ? -13.116 6.704 11.270 1.00 86.31 75 GLY A C 1
ATOM 552 O O . GLY A 1 75 ? -12.958 5.687 10.592 1.00 86.31 75 GLY A O 1
ATOM 553 N N . PRO A 1 76 ? -14.338 7.174 11.568 1.00 84.44 76 PRO A N 1
ATOM 554 C CA . PRO A 1 76 ? -15.557 6.660 10.953 1.00 84.44 76 PRO A CA 1
ATOM 555 C C . PRO A 1 76 ? -15.468 6.652 9.410 1.00 84.44 76 PRO A C 1
ATOM 557 O O . PRO A 1 76 ? -14.832 7.545 8.847 1.00 84.44 76 PRO A O 1
ATOM 560 N N . PRO A 1 77 ? -16.130 5.705 8.719 1.00 88.00 77 PRO A N 1
ATOM 561 C CA . PRO A 1 77 ? -17.055 4.711 9.263 1.00 88.00 77 PRO A CA 1
ATOM 562 C C . PRO A 1 77 ? -16.351 3.525 9.944 1.00 88.00 77 PRO A C 1
ATOM 564 O O . PRO A 1 77 ? -15.357 2.991 9.456 1.00 88.00 77 PRO A O 1
ATOM 567 N N . TYR A 1 78 ? -16.908 3.099 11.079 1.00 88.38 78 TYR A N 1
ATOM 568 C CA . TYR A 1 78 ? -16.510 1.870 11.769 1.00 88.38 78 TYR A CA 1
ATOM 569 C C . TYR A 1 78 ? -17.304 0.673 11.243 1.00 88.38 78 TYR A C 1
ATOM 571 O O . TYR A 1 78 ? -18.402 0.830 10.711 1.00 88.38 78 TYR A O 1
ATOM 579 N N . GLY A 1 79 ? -16.780 -0.529 11.466 1.00 91.38 79 GLY A N 1
ATOM 580 C CA . GLY A 1 79 ? -17.383 -1.773 11.000 1.00 91.38 79 GLY A CA 1
ATOM 581 C C . GLY A 1 79 ? -16.526 -2.476 9.949 1.00 91.38 79 GLY A C 1
ATOM 582 O O . GLY A 1 79 ? -15.318 -2.236 9.888 1.00 91.38 79 GLY A O 1
ATOM 583 N N . PRO A 1 80 ? -17.121 -3.389 9.164 1.00 94.69 80 PRO A N 1
ATOM 584 C CA . PRO A 1 80 ? -16.413 -4.095 8.105 1.00 94.69 80 PRO A CA 1
ATOM 585 C C . PRO A 1 80 ? -15.845 -3.111 7.082 1.00 94.69 80 PRO A C 1
ATOM 587 O O . PRO A 1 80 ? -16.562 -2.250 6.569 1.00 94.69 80 PRO A O 1
ATOM 590 N N . GLN A 1 81 ? -14.555 -3.235 6.805 1.00 94.06 81 GLN A N 1
ATOM 591 C CA . GLN A 1 81 ? -13.837 -2.477 5.790 1.00 94.06 81 GLN A CA 1
ATOM 592 C C . GLN A 1 81 ? -12.953 -3.444 5.006 1.00 94.06 81 GLN A C 1
ATOM 594 O O . GLN A 1 81 ? -12.438 -4.417 5.564 1.00 94.06 81 GLN A O 1
ATOM 599 N N . THR A 1 82 ? -12.774 -3.153 3.725 1.00 95.94 82 THR A N 1
ATOM 600 C CA . THR A 1 82 ? -11.819 -3.845 2.862 1.00 95.94 82 THR A CA 1
ATOM 601 C C . THR A 1 82 ? -10.799 -2.823 2.411 1.00 95.94 82 THR A C 1
ATOM 603 O O . THR A 1 82 ? -11.169 -1.775 1.884 1.00 95.94 82 THR A O 1
ATOM 606 N N . PHE A 1 83 ? -9.534 -3.136 2.647 1.00 96.69 83 PHE A N 1
ATOM 607 C CA . PHE A 1 83 ? -8.403 -2.347 2.198 1.00 96.69 83 PHE A CA 1
ATOM 608 C C . PHE A 1 83 ? -7.807 -3.004 0.967 1.00 96.69 83 PHE A C 1
ATOM 610 O O . PHE A 1 83 ? -7.768 -4.232 0.880 1.00 96.69 83 PHE A O 1
ATOM 617 N N . SER A 1 84 ? -7.349 -2.180 0.038 1.00 97.44 84 SER A N 1
ATOM 618 C CA . SER A 1 84 ? -6.683 -2.589 -1.187 1.00 97.44 84 SER A CA 1
ATOM 619 C C . SER A 1 84 ? -5.312 -1.939 -1.240 1.00 97.44 84 SER A C 1
ATOM 621 O O . SER A 1 84 ? -5.189 -0.737 -1.008 1.00 97.44 84 SER A O 1
ATOM 623 N N . LEU A 1 85 ? -4.300 -2.731 -1.560 1.00 96.69 85 LEU A N 1
ATOM 624 C CA . LEU A 1 85 ? -2.942 -2.285 -1.803 1.00 96.69 85 LEU A CA 1
ATOM 625 C C . LEU A 1 85 ? -2.585 -2.607 -3.250 1.00 96.69 85 LEU A C 1
ATOM 627 O O . LEU A 1 85 ? -2.741 -3.747 -3.690 1.00 96.69 85 LEU A O 1
ATOM 631 N N . VAL A 1 86 ? -2.104 -1.607 -3.978 1.00 93.38 86 VAL A N 1
ATOM 632 C 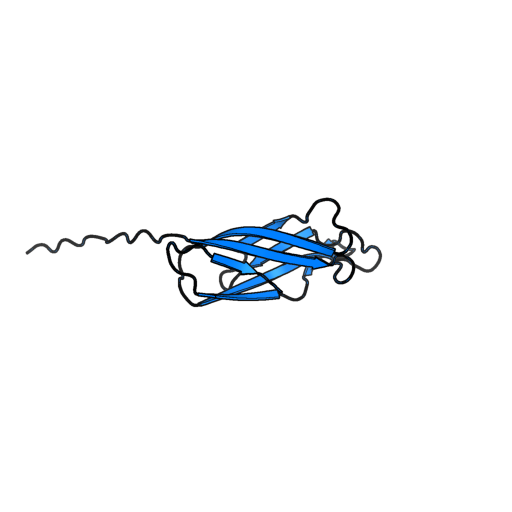CA . VAL A 1 86 ? -1.533 -1.784 -5.317 1.00 93.38 86 VAL A CA 1
ATOM 633 C C . VAL A 1 86 ? -0.103 -1.273 -5.322 1.00 93.38 86 VAL A C 1
ATOM 635 O O . VAL A 1 86 ? 0.190 -0.248 -4.704 1.00 93.38 86 VAL A O 1
ATOM 638 N N . ALA A 1 87 ? 0.784 -1.974 -6.019 1.00 91.88 87 ALA A N 1
ATOM 639 C CA . ALA A 1 87 ? 2.048 -1.394 -6.436 1.00 91.88 87 ALA A CA 1
ATOM 640 C C . ALA A 1 87 ? 1.777 -0.498 -7.646 1.00 91.88 87 ALA A C 1
ATOM 642 O O . ALA A 1 87 ? 1.081 -0.895 -8.582 1.00 91.88 87 ALA A O 1
ATOM 643 N N . VAL A 1 88 ? 2.299 0.721 -7.603 1.00 90.81 88 VAL A N 1
ATOM 644 C CA . VAL A 1 88 ? 2.123 1.727 -8.649 1.00 90.81 88 VAL A CA 1
ATOM 645 C C . VAL A 1 88 ? 3.444 1.883 -9.377 1.00 90.81 88 VAL A C 1
ATOM 647 O O . VAL A 1 88 ? 4.474 2.109 -8.746 1.00 90.81 88 VAL A O 1
ATOM 650 N N . GLY A 1 89 ? 3.412 1.799 -10.699 1.00 87.50 89 GLY A N 1
ATOM 651 C CA . GLY A 1 89 ? 4.547 2.070 -11.567 1.00 87.50 89 GLY A CA 1
ATOM 652 C C . GLY A 1 89 ? 4.167 2.942 -12.754 1.00 87.50 89 GLY A C 1
ATOM 653 O O . GLY A 1 89 ? 3.022 3.392 -12.904 1.00 87.50 89 GLY A O 1
ATOM 654 N N . ARG A 1 90 ? 5.156 3.200 -13.611 1.00 82.38 90 ARG A N 1
ATOM 655 C CA . ARG A 1 90 ? 4.965 3.948 -14.850 1.00 82.38 90 ARG A CA 1
ATOM 656 C C . ARG A 1 90 ? 5.497 3.227 -16.059 1.00 82.38 90 ARG A C 1
ATOM 658 O O . ARG A 1 90 ? 6.479 2.487 -16.050 1.00 82.38 90 ARG A O 1
ATOM 665 N N . ASP A 1 91 ? 4.805 3.519 -17.135 1.00 75.94 91 ASP A N 1
ATOM 666 C CA . ASP A 1 91 ? 5.069 3.007 -18.440 1.00 75.94 91 ASP A CA 1
ATOM 667 C C . ASP A 1 91 ? 6.185 3.802 -19.153 1.00 75.94 91 ASP A C 1
ATOM 669 O O . ASP A 1 91 ? 6.634 4.843 -18.674 1.00 75.94 91 ASP A O 1
ATOM 673 N N . GLY A 1 92 ? 6.672 3.310 -20.295 1.00 72.62 92 GLY A N 1
ATOM 674 C CA . GLY A 1 92 ? 7.843 3.869 -20.983 1.00 72.62 92 GLY A CA 1
ATOM 675 C C . GLY A 1 92 ? 7.560 5.233 -21.611 1.00 72.62 92 GLY A C 1
ATOM 676 O O . GLY A 1 92 ? 8.475 5.893 -22.096 1.00 72.62 92 GLY A O 1
ATOM 677 N N . VAL A 1 93 ? 6.290 5.647 -21.596 1.00 78.06 93 VAL A N 1
ATOM 678 C CA . VAL A 1 93 ? 5.788 6.953 -22.016 1.00 78.06 93 VAL A CA 1
ATOM 679 C C . VAL A 1 93 ? 5.197 7.755 -20.839 1.00 78.06 93 VAL A C 1
ATOM 681 O O . VAL A 1 93 ? 4.638 8.830 -21.053 1.00 78.06 93 VAL A O 1
ATOM 684 N N . GLY A 1 94 ? 5.366 7.288 -19.593 1.00 75.62 94 GLY A N 1
ATOM 685 C CA . GLY A 1 94 ? 4.978 7.965 -18.349 1.00 75.62 94 GLY A CA 1
ATOM 686 C C . GLY A 1 94 ? 3.544 7.710 -17.863 1.00 75.62 94 GLY A C 1
ATOM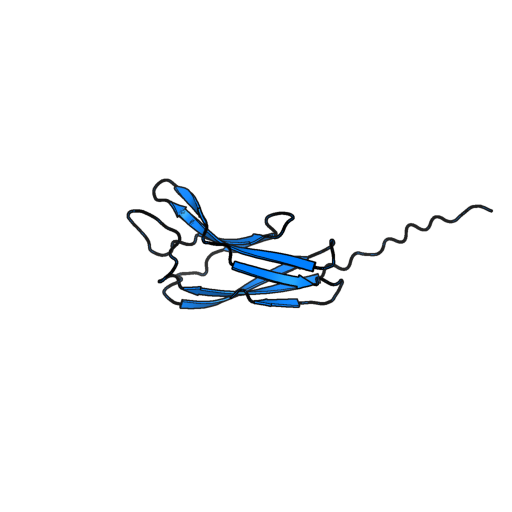 687 O O . GLY A 1 94 ? 3.121 8.317 -16.869 1.00 75.62 94 GLY A O 1
ATOM 688 N N . ALA A 1 95 ? 2.785 6.835 -18.526 1.00 84.00 95 ALA A N 1
ATOM 689 C CA . ALA A 1 95 ? 1.436 6.466 -18.102 1.00 84.00 95 ALA A CA 1
ATOM 690 C C . ALA A 1 95 ? 1.476 5.606 -16.831 1.00 84.00 95 ALA A C 1
ATOM 692 O O . ALA A 1 95 ? 2.394 4.818 -16.637 1.00 84.00 95 ALA A O 1
ATOM 693 N N . ARG A 1 96 ? 0.484 5.755 -15.947 1.00 87.12 96 ARG A N 1
ATOM 694 C CA . ARG A 1 96 ? 0.388 4.953 -14.718 1.00 87.12 96 ARG A CA 1
ATOM 695 C C . ARG A 1 96 ? 0.001 3.511 -15.054 1.00 87.12 96 ARG A C 1
ATOM 697 O O . ARG A 1 96 ? -0.932 3.296 -15.828 1.00 87.12 96 ARG A O 1
ATOM 704 N N . ILE A 1 97 ? 0.692 2.556 -14.441 1.00 84.56 97 ILE A N 1
ATOM 705 C CA . ILE A 1 97 ? 0.364 1.130 -14.464 1.00 84.56 97 ILE A CA 1
ATOM 706 C C . ILE A 1 97 ? 0.311 0.651 -13.021 1.00 84.56 97 ILE A C 1
ATOM 708 O O . ILE A 1 97 ? 1.261 0.847 -12.268 1.00 84.56 97 ILE A O 1
ATOM 712 N N . ASP A 1 98 ? -0.781 -0.012 -12.666 1.00 87.56 98 ASP A N 1
ATOM 713 C CA . ASP A 1 98 ? -0.973 -0.567 -11.332 1.00 87.56 98 ASP A CA 1
ATOM 714 C C . ASP A 1 98 ? -0.873 -2.093 -11.386 1.00 87.56 98 ASP A C 1
ATOM 716 O O . ASP A 1 98 ? -1.273 -2.722 -12.372 1.00 87.56 98 ASP A O 1
ATOM 720 N N . SER A 1 99 ? -0.362 -2.694 -10.313 1.00 86.50 99 SER A N 1
ATOM 721 C CA . SER A 1 99 ? -0.465 -4.136 -10.103 1.00 86.50 99 SER A CA 1
ATOM 722 C C . SER A 1 99 ? -1.923 -4.561 -9.919 1.00 86.50 99 SER A C 1
ATOM 724 O O . SER A 1 99 ? -2.822 -3.749 -9.676 1.00 86.50 99 SER A O 1
ATOM 726 N N . ASN A 1 100 ? -2.159 -5.874 -9.927 1.00 87.56 100 ASN A N 1
ATOM 727 C CA . ASN A 1 100 ? -3.409 -6.385 -9.378 1.00 87.56 100 ASN A CA 1
ATOM 728 C C . ASN A 1 100 ? -3.530 -5.976 -7.896 1.00 87.56 100 ASN A C 1
ATOM 730 O O . ASN A 1 100 ? -2.523 -5.992 -7.178 1.00 87.56 100 ASN A O 1
ATOM 734 N N . PRO A 1 101 ? -4.736 -5.615 -7.427 1.00 91.19 101 PRO A N 1
ATOM 735 C CA . PRO A 1 101 ? -4.943 -5.249 -6.035 1.00 91.19 101 PRO A CA 1
ATOM 736 C C . PRO A 1 101 ? -4.811 -6.466 -5.118 1.00 91.19 101 PRO A C 1
ATOM 738 O O . PRO A 1 101 ? -5.484 -7.479 -5.314 1.00 91.19 101 PRO A O 1
ATOM 741 N N . SER A 1 102 ? -3.991 -6.334 -4.076 1.00 94.25 102 SER A N 1
ATOM 742 C CA . SER A 1 102 ? -4.007 -7.229 -2.918 1.00 94.25 102 SER A CA 1
ATOM 743 C C . SER A 1 102 ? -4.980 -6.667 -1.887 1.00 94.25 102 SER A C 1
ATOM 745 O O . SER A 1 102 ? -4.952 -5.473 -1.590 1.00 94.25 102 SER A O 1
ATOM 747 N N . THR A 1 103 ? -5.879 -7.494 -1.350 1.00 96.12 103 THR A N 1
ATOM 748 C CA . THR A 1 103 ? -6.950 -7.017 -0.461 1.00 96.12 103 THR A CA 1
ATOM 749 C C . THR A 1 103 ? -6.954 -7.718 0.885 1.00 96.12 103 THR A C 1
ATOM 751 O O . THR A 1 103 ? -6.811 -8.938 0.951 1.00 96.12 103 THR A O 1
ATOM 754 N N . VAL A 1 104 ? -7.235 -6.966 1.949 1.00 96.81 104 VAL A N 1
ATOM 755 C CA . VAL A 1 104 ? -7.464 -7.499 3.296 1.00 96.81 104 VAL A CA 1
ATOM 756 C C . VAL A 1 104 ? -8.726 -6.881 3.893 1.00 96.81 104 VAL A C 1
ATOM 758 O O . VAL A 1 104 ? -8.952 -5.675 3.793 1.00 96.81 104 VAL A O 1
ATOM 761 N N . SER A 1 105 ? -9.564 -7.702 4.524 1.00 94.50 105 SER A N 1
ATOM 762 C CA . SER A 1 105 ? -10.779 -7.234 5.197 1.00 94.50 105 SER A CA 1
ATOM 763 C C . SER A 1 105 ? -10.633 -7.318 6.710 1.00 94.50 105 SER A C 1
ATOM 765 O O . SER A 1 105 ? -10.165 -8.318 7.252 1.00 94.50 105 SER A O 1
ATOM 767 N N . ALA A 1 106 ? -11.083 -6.274 7.401 1.00 92.94 106 ALA A N 1
ATOM 768 C CA . ALA A 1 106 ? -11.069 -6.200 8.855 1.00 92.94 106 ALA A CA 1
ATOM 769 C C . ALA A 1 106 ? -12.290 -5.442 9.382 1.00 92.94 106 ALA A C 1
ATOM 771 O O . ALA A 1 106 ? -12.921 -4.655 8.678 1.00 92.94 106 ALA A O 1
ATOM 772 N N . VAL A 1 107 ? -12.627 -5.669 10.652 1.00 93.31 107 VAL A N 1
ATOM 773 C CA . VAL A 1 107 ? -13.667 -4.896 11.342 1.00 93.31 107 VAL A CA 1
ATOM 774 C C . VAL A 1 107 ? -12.997 -3.786 12.138 1.00 93.31 107 VAL A C 1
ATOM 776 O O . VAL A 1 107 ? -12.442 -4.042 13.209 1.00 93.31 107 VAL A O 1
ATOM 779 N N . ILE A 1 108 ? -13.083 -2.556 11.640 1.00 91.19 108 ILE A N 1
ATOM 780 C CA . ILE A 1 108 ? -12.502 -1.369 12.270 1.00 91.19 108 ILE A CA 1
ATOM 781 C C . ILE A 1 108 ? -13.356 -0.964 13.469 1.00 91.19 108 ILE A C 1
ATOM 783 O O . ILE A 1 108 ? -14.564 -0.752 13.343 1.00 91.19 108 ILE A O 1
ATOM 787 N N . ARG A 1 109 ? -12.728 -0.860 14.646 1.00 88.00 109 ARG A N 1
ATOM 788 C CA . ARG A 1 109 ? -13.385 -0.479 15.905 1.00 88.00 109 ARG A CA 1
ATOM 789 C C . ARG A 1 109 ? -12.711 0.762 16.505 1.00 88.00 109 ARG A C 1
ATOM 791 O O . ARG A 1 109 ? -11.483 0.841 16.462 1.00 88.00 109 ARG A O 1
ATOM 798 N N . PRO A 1 110 ? -13.471 1.692 17.110 1.00 86.06 110 PRO A N 1
ATOM 799 C CA . PRO A 1 110 ? -12.894 2.870 17.753 1.00 86.06 110 PRO A CA 1
ATOM 800 C C . PRO A 1 110 ? -11.871 2.486 18.830 1.00 86.06 110 PRO A C 1
ATOM 802 O O . PRO A 1 110 ? -12.139 1.609 19.655 1.00 86.06 110 PRO A O 1
ATOM 805 N N . GLY A 1 111 ? -10.708 3.145 18.833 1.00 82.12 111 GLY A N 1
ATOM 806 C CA . GLY A 1 111 ? -9.697 3.009 19.891 1.00 82.12 111 GLY A CA 1
ATOM 807 C C . GLY A 1 111 ? -9.074 1.613 20.056 1.00 82.12 111 GLY A C 1
ATOM 808 O O . GLY A 1 111 ? -8.509 1.323 21.110 1.00 82.12 111 GLY A O 1
ATOM 809 N N . LYS A 1 112 ? -9.188 0.727 19.057 1.00 85.75 112 LYS A N 1
ATOM 810 C CA . LYS A 1 112 ? -8.617 -0.630 19.084 1.00 85.75 112 LYS A CA 1
ATOM 811 C C . LYS A 1 112 ? -7.603 -0.812 17.955 1.00 85.75 112 LYS A C 1
ATOM 813 O O . LYS A 1 112 ? -8.025 -1.267 16.895 1.00 85.75 112 LYS A O 1
ATOM 818 N N . PRO A 1 113 ? -6.317 -0.464 18.165 1.00 89.12 113 PRO A N 1
ATOM 819 C CA . PRO A 1 113 ? -5.288 -0.589 17.139 1.00 89.12 113 PRO A CA 1
ATOM 820 C C . PRO A 1 113 ? -5.269 -1.970 16.485 1.00 89.12 113 PRO A C 1
ATOM 822 O O . PRO A 1 113 ? -5.562 -2.972 17.147 1.00 89.12 113 PRO A O 1
ATOM 825 N N . GLN A 1 114 ? -4.957 -2.013 15.192 1.00 92.38 114 GLN A N 1
ATOM 826 C CA . GLN A 1 114 ? -4.971 -3.244 14.405 1.00 92.38 114 GLN A CA 1
ATOM 827 C C . GLN A 1 114 ? -3.712 -3.377 13.567 1.00 92.38 114 GLN A C 1
ATOM 829 O O . GLN A 1 114 ? -3.262 -2.400 12.985 1.00 92.38 114 GLN A O 1
ATOM 834 N N . ASN A 1 115 ? -3.229 -4.612 13.451 1.00 94.88 115 ASN A N 1
ATOM 835 C CA . ASN A 1 115 ? -2.140 -4.977 12.557 1.00 94.88 115 ASN A CA 1
ATOM 836 C C . ASN A 1 115 ? -2.726 -5.869 11.466 1.00 94.88 115 ASN A C 1
ATOM 838 O O . ASN A 1 115 ? -3.234 -6.953 11.765 1.00 94.88 115 ASN A O 1
ATOM 842 N N . LEU A 1 116 ? -2.689 -5.403 10.227 1.00 95.06 116 LEU A N 1
ATOM 843 C CA . LEU A 1 116 ? -3.197 -6.102 9.057 1.00 95.06 116 LEU A CA 1
ATOM 844 C C . LEU A 1 116 ? -2.028 -6.436 8.138 1.00 95.06 116 LEU A C 1
ATOM 846 O O . LEU A 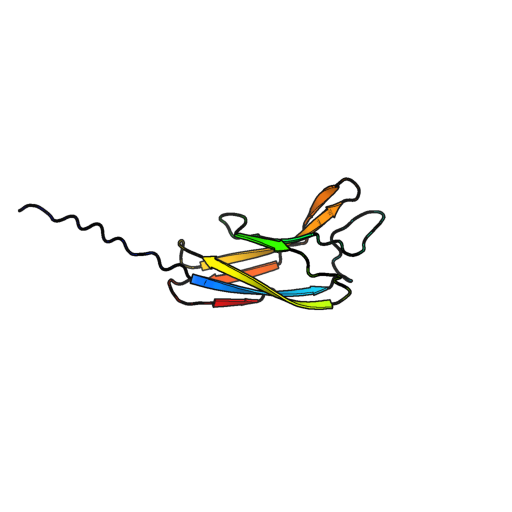1 116 ? -1.143 -5.613 7.924 1.00 95.06 116 LEU A O 1
ATOM 850 N N . ARG A 1 117 ? -2.028 -7.648 7.587 1.00 95.88 117 ARG A N 1
ATOM 851 C CA . ARG A 1 117 ? -1.012 -8.083 6.632 1.00 95.88 117 ARG A CA 1
ATOM 852 C C . ARG A 1 117 ? -1.668 -8.380 5.297 1.00 95.88 117 ARG A C 1
ATOM 854 O O . ARG A 1 117 ? -2.624 -9.156 5.261 1.00 95.88 117 ARG A O 1
ATOM 861 N N . PHE A 1 118 ? -1.167 -7.760 4.236 1.00 94.12 118 PHE A N 1
ATOM 862 C CA . PHE A 1 118 ? -1.506 -8.177 2.882 1.00 94.12 118 PHE A CA 1
ATOM 863 C C . PHE A 1 118 ? -0.732 -9.456 2.541 1.00 94.12 118 PHE A C 1
ATOM 865 O O . PHE A 1 118 ? 0.417 -9.592 2.980 1.00 94.12 118 PHE A O 1
ATOM 872 N N . PRO A 1 119 ? -1.376 -10.407 1.845 1.00 85.81 119 PRO A N 1
ATOM 873 C CA . PRO A 1 119 ? -0.693 -11.574 1.306 1.00 85.81 119 PRO A CA 1
ATOM 874 C C . PRO A 1 119 ? 0.342 -11.179 0.253 1.00 85.81 119 PRO A C 1
ATOM 876 O O . PRO A 1 119 ? 0.129 -10.139 -0.419 1.00 85.81 119 PRO A O 1
#

Radius of gyration: 18.78 Å; chains: 1; bounding box: 57×35×54 Å

Organism: NCBI:txid412755

Secondary structure (DSSP, 8-state):
--------------EEEEEEEEEETTT-----SS--SS-EEEEEEEETTEEEEEEEPPSS--SEEEEEEEEEEE-SPPEEEEEEEEEEEE-TTS-EEEPPPEEEEEEE-TT--EEEE--

pLDDT: mean 81.71, std 17.15, range [34.84, 97.5]

Foldseek 3Di:
DDDPPPPPPPPQAWAKEKEWEKDFLPPDAQEDDPDDHPFFQFKFKAWPVGTQDTGGDDPRDHGIGGTDMDMGTGTDPFFKIKMWMWGWGAYPVGDIGIDDTFIDIDGGDHPDYYYYYTD

Sequence (119 aa):
ALFGGGLYVWQAHAVQVDFTWDYDYSVDPACTATLTTDCVEGFELSDSGGVLATIPNPADPTGFVASISTTITKGPPYGPQTFSLVAVGRDGVGARIDSNPSTVSAVIRPGKPQNLRFP